Protein AF-A0A961VV14-F1 (afdb_monomer_lite)

Foldseek 3Di:
DPPDDLQPQQVVQFDDDPVLSPDPDPVSLVVSLVRLVVSLVVLVVCVVVVNPPRDPVSNVSSVVNNVVSVVVVD

Secondary structure (DSSP, 8-state):
-----HHHHHHHHS---HHHHH---HHHHHHHHHHHHHHHHHHHHHHHTT-TT--HHHHHHHHHHHHHHHHHT-

Radius of gyration: 12.45 Å; chains: 1; bounding box: 29×25×29 Å

pLDDT: mean 92.06, std 9.42, range [48.56, 98.25]

Sequence (74 aa):
MADYDRRRHLARLIPVTPALIDDPGTESQREIIAKLRRALRAEANRGRSGHWSYDLNRHIALKQAYDAEKRQTR

Structure (mmCIF, N/CA/C/O backbone):
data_AF-A0A961VV14-F1
#
_entry.id   AF-A0A961VV14-F1
#
loop_
_atom_site.group_PDB
_atom_site.id
_atom_site.type_symbol
_atom_site.label_atom_id
_atom_site.label_alt_id
_atom_site.label_comp_id
_atom_site.label_asym_id
_atom_site.label_entity_id
_atom_site.label_seq_id
_atom_site.pdbx_PDB_ins_code
_atom_site.Cartn_x
_atom_site.Cartn_y
_atom_site.Cartn_z
_atom_site.occupancy
_atom_site.B_iso_or_equiv
_atom_site.auth_seq_id
_atom_site.auth_comp_id
_atom_site.auth_asym_id
_atom_site.auth_atom_id
_atom_site.pdbx_PDB_model_num
ATOM 1 N N . MET A 1 1 ? -8.243 11.525 -10.118 1.00 48.56 1 MET A N 1
ATOM 2 C CA . MET A 1 1 ? -7.816 11.174 -8.748 1.00 48.56 1 MET A CA 1
ATOM 3 C C . MET A 1 1 ? -8.277 9.744 -8.537 1.00 48.56 1 MET A C 1
ATOM 5 O O . MET A 1 1 ? -9.478 9.534 -8.548 1.00 48.56 1 MET A O 1
ATOM 9 N N . ALA A 1 2 ? -7.372 8.759 -8.564 1.00 59.12 2 ALA A N 1
ATOM 10 C CA . ALA A 1 2 ? -7.773 7.360 -8.396 1.00 59.12 2 ALA A CA 1
ATOM 11 C C . ALA A 1 2 ? -8.433 7.216 -7.020 1.00 59.12 2 ALA A C 1
ATOM 13 O O . ALA A 1 2 ? -7.854 7.656 -6.025 1.00 59.12 2 ALA A O 1
ATOM 14 N N . ASP A 1 3 ? -9.655 6.695 -6.997 1.00 76.06 3 ASP A N 1
ATOM 15 C CA . ASP A 1 3 ? -10.470 6.594 -5.792 1.00 76.06 3 ASP A CA 1
ATOM 16 C C . ASP A 1 3 ? -9.888 5.495 -4.894 1.00 76.06 3 ASP A C 1
ATOM 18 O O . ASP A 1 3 ? -10.152 4.304 -5.064 1.00 76.06 3 ASP A O 1
ATOM 22 N N . TYR A 1 4 ? -8.948 5.87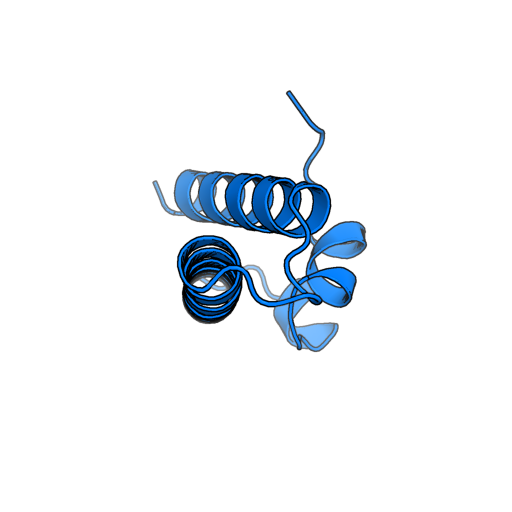6 -4.026 1.00 86.25 4 TYR A N 1
ATOM 23 C CA . TYR A 1 4 ? -8.287 4.951 -3.116 1.00 86.25 4 TYR A CA 1
ATOM 24 C C . TYR A 1 4 ? -9.280 4.487 -2.049 1.00 86.25 4 TYR A C 1
ATOM 26 O O . TYR A 1 4 ? -9.512 5.160 -1.050 1.00 86.25 4 TYR A O 1
ATOM 34 N N . ASP A 1 5 ? -9.820 3.290 -2.250 1.00 90.25 5 ASP A N 1
ATOM 35 C CA . ASP A 1 5 ? -10.551 2.548 -1.228 1.00 90.25 5 ASP A CA 1
ATOM 36 C C . ASP A 1 5 ? -9.582 1.677 -0.406 1.00 90.25 5 ASP A C 1
ATOM 38 O O . ASP A 1 5 ? -8.972 0.727 -0.914 1.00 90.25 5 ASP A O 1
ATOM 42 N N . ARG A 1 6 ? -9.451 2.007 0.883 1.00 90.00 6 ARG A N 1
ATOM 43 C CA . ARG A 1 6 ? -8.581 1.322 1.851 1.00 90.00 6 ARG A CA 1
ATOM 44 C C . ARG A 1 6 ? -8.888 -0.176 1.958 1.00 90.00 6 ARG A C 1
ATOM 46 O O . ARG A 1 6 ? -7.963 -0.988 1.949 1.00 90.00 6 ARG A O 1
ATOM 53 N N . ARG A 1 7 ? -10.170 -0.556 2.005 1.00 90.69 7 ARG A N 1
ATOM 54 C CA . ARG A 1 7 ? -10.615 -1.954 2.140 1.00 90.69 7 ARG A CA 1
ATOM 55 C C . ARG A 1 7 ? -10.341 -2.763 0.881 1.00 90.69 7 ARG A C 1
ATOM 57 O O . ARG A 1 7 ? -9.888 -3.901 0.968 1.00 90.69 7 ARG A O 1
ATOM 64 N N . ARG A 1 8 ? -10.585 -2.182 -0.294 1.00 90.19 8 ARG A N 1
ATOM 65 C CA . ARG A 1 8 ? -10.432 -2.883 -1.580 1.00 90.19 8 ARG A CA 1
ATOM 66 C C . ARG A 1 8 ? -8.977 -3.018 -2.012 1.00 90.19 8 ARG A C 1
ATOM 68 O O . ARG A 1 8 ? -8.610 -4.023 -2.623 1.00 90.19 8 ARG A O 1
ATOM 75 N N . HIS A 1 9 ? -8.155 -2.008 -1.735 1.00 93.44 9 HIS A N 1
ATOM 76 C CA . HIS A 1 9 ? -6.818 -1.926 -2.318 1.00 93.44 9 HIS A CA 1
ATOM 77 C C . HIS A 1 9 ? -5.713 -2.469 -1.412 1.00 93.44 9 HIS A C 1
ATOM 79 O O . HIS A 1 9 ? -4.810 -3.136 -1.921 1.00 93.44 9 HIS A O 1
ATOM 85 N N . LEU A 1 10 ? -5.760 -2.244 -0.091 1.00 93.56 10 LEU A N 1
ATOM 86 C CA . LEU A 1 10 ? -4.618 -2.566 0.778 1.00 93.56 10 LEU A CA 1
ATOM 87 C C . LEU A 1 10 ? -4.249 -4.049 0.768 1.00 93.56 10 LEU A C 1
ATOM 89 O O . LEU A 1 10 ? -3.070 -4.367 0.619 1.00 93.56 10 LEU A O 1
ATOM 93 N N . ALA A 1 11 ? -5.237 -4.944 0.841 1.00 93.69 11 ALA A N 1
ATOM 94 C CA . ALA A 1 11 ? -5.004 -6.389 0.886 1.00 93.69 11 ALA A CA 1
ATOM 95 C C . ALA A 1 11 ? -4.290 -6.937 -0.369 1.00 93.69 11 ALA A C 1
ATOM 97 O O . ALA A 1 11 ? -3.633 -7.972 -0.305 1.00 93.69 11 ALA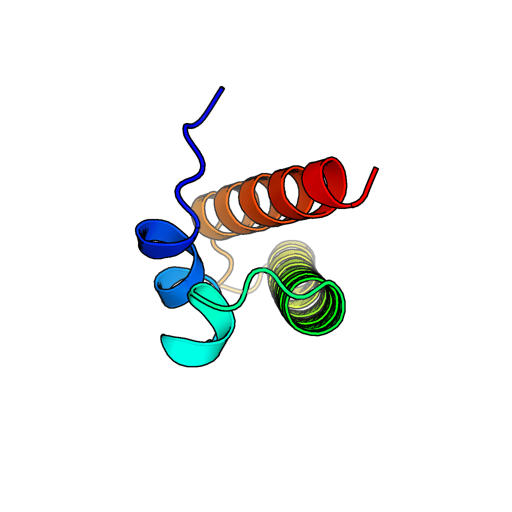 A O 1
ATOM 98 N N . ARG A 1 12 ? -4.377 -6.237 -1.513 1.00 93.19 12 ARG A N 1
ATOM 99 C CA . ARG A 1 12 ? -3.682 -6.610 -2.763 1.00 93.19 12 ARG A CA 1
ATOM 100 C C . ARG A 1 12 ? -2.259 -6.044 -2.836 1.00 93.19 12 ARG A C 1
ATOM 102 O O . ARG A 1 12 ? -1.426 -6.526 -3.605 1.00 93.19 12 ARG A O 1
ATOM 109 N N . LEU A 1 13 ? -1.970 -5.003 -2.058 1.00 94.81 13 LEU A N 1
ATOM 110 C CA . LEU A 1 13 ? -0.703 -4.275 -2.103 1.00 94.81 13 LEU A CA 1
ATOM 111 C C . LEU A 1 13 ? 0.261 -4.723 -1.007 1.00 94.81 13 LEU A C 1
ATOM 113 O O . LEU A 1 13 ? 1.458 -4.867 -1.275 1.00 94.81 13 LEU A O 1
ATOM 117 N N . ILE A 1 14 ? -0.245 -4.967 0.201 1.00 96.06 14 ILE A N 1
ATOM 118 C CA . ILE A 1 14 ? 0.554 -5.314 1.377 1.00 96.06 14 ILE A CA 1
ATOM 119 C C . ILE A 1 14 ? -0.138 -6.373 2.248 1.00 96.06 14 ILE A C 1
ATOM 121 O O . ILE A 1 14 ? -1.363 -6.467 2.239 1.00 96.06 14 ILE A O 1
ATOM 125 N N . PRO A 1 15 ? 0.622 -7.140 3.054 1.00 93.56 15 PRO A N 1
ATOM 126 C CA . PRO A 1 15 ? 0.040 -8.042 4.041 1.00 93.56 15 PRO A CA 1
ATOM 127 C C . PRO A 1 15 ? -0.606 -7.243 5.180 1.00 93.56 15 PRO A C 1
ATOM 129 O O . PRO A 1 15 ? 0.084 -6.617 5.992 1.00 93.56 15 PRO A O 1
ATOM 132 N N . VAL A 1 16 ? -1.932 -7.266 5.240 1.00 94.56 16 VAL A N 1
ATOM 133 C CA . VAL A 1 16 ? -2.747 -6.621 6.277 1.00 94.56 16 VAL A CA 1
ATOM 134 C C . VAL A 1 16 ? -3.909 -7.532 6.652 1.00 94.56 16 VAL A C 1
ATOM 136 O O . VAL A 1 16 ? -4.382 -8.313 5.828 1.00 94.56 16 VAL A O 1
ATOM 139 N N . THR A 1 17 ? -4.361 -7.442 7.899 1.00 94.06 17 THR A N 1
ATOM 140 C CA . THR A 1 17 ? -5.565 -8.136 8.364 1.00 94.06 17 THR A CA 1
ATOM 141 C C . THR A 1 17 ? -6.786 -7.226 8.203 1.00 94.06 17 THR A C 1
ATOM 143 O O . THR A 1 17 ? -6.630 -6.003 8.235 1.00 94.06 17 THR A O 1
ATOM 146 N N . PRO A 1 18 ? -8.007 -7.778 8.074 1.00 92.69 18 PRO A N 1
ATOM 147 C CA . PRO A 1 18 ? -9.229 -6.971 8.070 1.00 92.69 18 PRO A CA 1
ATOM 148 C C . PRO A 1 18 ? -9.349 -6.069 9.306 1.00 92.69 18 PRO A C 1
ATOM 150 O O . PRO A 1 18 ? -9.655 -4.893 9.170 1.00 92.69 18 PRO A O 1
ATOM 153 N N . ALA A 1 19 ? -8.982 -6.579 10.489 1.00 92.50 19 ALA A N 1
ATOM 154 C CA . 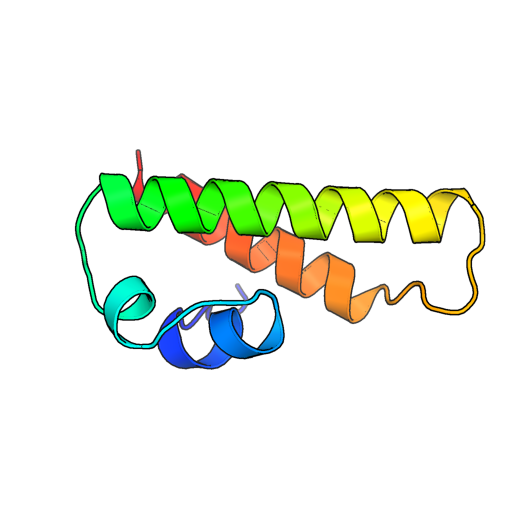ALA A 1 19 ? -8.987 -5.802 11.729 1.00 92.50 19 ALA A CA 1
ATOM 155 C C . ALA A 1 19 ? -8.109 -4.540 11.645 1.00 92.50 19 ALA A C 1
ATOM 157 O O . ALA A 1 19 ? -8.538 -3.467 12.048 1.00 92.50 19 ALA A O 1
ATOM 158 N N . LEU A 1 20 ? -6.910 -4.649 11.062 1.00 93.69 20 LEU A N 1
ATOM 159 C CA . LEU A 1 20 ? -6.012 -3.506 10.872 1.00 93.69 20 LEU A CA 1
ATOM 160 C C . LEU A 1 20 ? -6.551 -2.503 9.838 1.00 93.69 20 LEU A C 1
ATOM 162 O O . LEU A 1 20 ? -6.352 -1.297 9.960 1.00 93.69 20 LEU A O 1
ATOM 166 N N . ILE A 1 21 ? -7.215 -2.999 8.790 1.00 92.25 21 ILE A N 1
ATOM 167 C CA . ILE A 1 21 ? -7.838 -2.154 7.764 1.00 92.25 21 ILE A CA 1
ATOM 168 C C . ILE A 1 21 ? -8.979 -1.333 8.372 1.00 92.25 21 ILE A C 1
ATOM 170 O O . ILE A 1 21 ? -9.090 -0.146 8.060 1.00 92.25 21 ILE A O 1
ATOM 174 N N . ASP A 1 22 ? -9.802 -1.971 9.204 1.00 92.12 22 ASP A N 1
ATOM 175 C CA . ASP A 1 22 ? -11.018 -1.401 9.782 1.00 92.12 22 ASP A CA 1
ATOM 176 C C . ASP A 1 22 ? -10.765 -0.507 10.998 1.00 92.12 22 ASP A C 1
ATOM 178 O O . ASP A 1 22 ? -11.638 0.284 11.350 1.00 92.12 22 ASP A O 1
ATOM 182 N N . ASP A 1 23 ? -9.586 -0.594 11.613 1.00 91.25 23 ASP A N 1
ATOM 183 C CA . ASP A 1 23 ? -9.213 0.253 12.740 1.00 91.25 23 ASP A CA 1
ATOM 184 C C . ASP A 1 23 ? -8.897 1.698 12.284 1.00 91.25 23 ASP A C 1
ATOM 186 O O . ASP A 1 23 ? -7.933 1.917 11.531 1.00 91.25 23 ASP A O 1
ATOM 190 N N . PRO A 1 24 ? -9.671 2.707 12.741 1.00 85.88 24 PRO A N 1
ATOM 191 C CA . PRO A 1 24 ? -9.409 4.117 12.454 1.00 85.88 24 PRO A CA 1
ATOM 192 C C . PRO A 1 24 ? -8.269 4.711 13.304 1.00 85.88 24 PRO A C 1
ATOM 194 O O . PRO A 1 24 ? -7.949 5.892 13.162 1.00 85.88 24 PRO A O 1
ATOM 197 N N . GLY A 1 25 ? -7.664 3.931 14.202 1.00 90.62 25 GLY A N 1
ATOM 198 C CA . GLY A 1 25 ? -6.604 4.364 15.100 1.00 90.62 25 GLY A CA 1
ATOM 199 C C . GLY A 1 25 ? -5.363 4.905 14.384 1.00 90.62 25 GLY A C 1
ATOM 200 O O . GLY A 1 25 ? -4.911 4.400 13.351 1.00 90.62 25 GLY A O 1
ATOM 201 N N . THR A 1 26 ? -4.750 5.925 14.990 1.00 89.50 26 THR A N 1
ATOM 20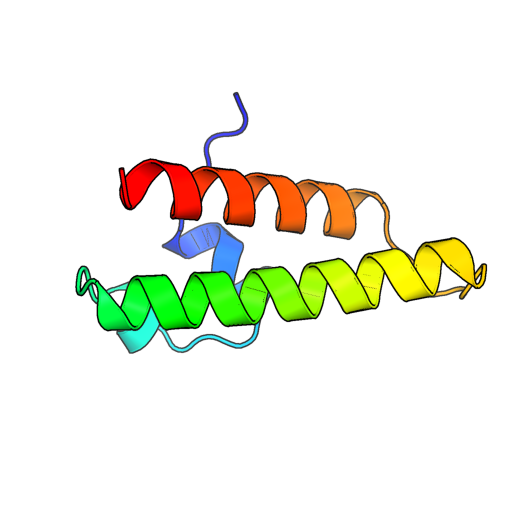2 C CA . THR A 1 26 ? -3.510 6.533 14.475 1.00 89.50 26 THR A CA 1
ATOM 203 C C . THR A 1 26 ? -2.341 5.546 14.450 1.00 89.50 26 THR A C 1
ATOM 205 O O . THR A 1 26 ? -1.468 5.649 13.588 1.00 89.50 26 THR A O 1
ATOM 208 N N . GLU A 1 27 ? -2.320 4.567 15.355 1.00 92.38 27 GLU A N 1
ATOM 209 C CA . GLU A 1 27 ? -1.314 3.504 15.386 1.00 92.38 27 GLU A CA 1
ATOM 210 C C . GLU A 1 27 ? -1.472 2.535 14.207 1.00 92.38 27 GLU A C 1
ATOM 212 O O . GLU A 1 27 ? -0.513 2.316 13.464 1.00 92.38 27 GLU A O 1
ATOM 217 N N . SER A 1 28 ? -2.695 2.074 13.943 1.00 92.88 28 SER A N 1
ATOM 218 C CA . SER A 1 28 ? -3.028 1.236 12.786 1.00 92.88 28 SER A CA 1
ATOM 219 C C . SER A 1 28 ? -2.710 1.919 11.457 1.00 92.88 28 SER A C 1
ATOM 221 O O . SER A 1 28 ? -2.109 1.322 10.559 1.00 92.88 28 SER A O 1
ATOM 223 N N . GLN A 1 29 ? -2.999 3.218 11.341 1.00 93.69 29 GLN A N 1
ATOM 224 C CA . GLN A 1 29 ? -2.579 3.997 10.178 1.00 93.69 29 GLN A CA 1
ATOM 225 C C . GLN A 1 29 ? -1.048 4.070 10.042 1.00 93.69 29 GLN A C 1
ATOM 227 O O . GLN A 1 29 ? -0.519 3.875 8.944 1.00 93.69 29 GLN A O 1
ATOM 232 N N . ARG A 1 30 ? -0.309 4.311 11.135 1.00 95.00 30 ARG A N 1
ATOM 233 C CA . ARG A 1 30 ? 1.167 4.321 11.114 1.00 95.00 30 ARG A CA 1
ATOM 234 C C . ARG A 1 30 ? 1.733 2.970 10.686 1.00 95.00 30 ARG A C 1
ATOM 236 O O . ARG A 1 30 ? 2.681 2.944 9.895 1.00 95.00 30 ARG A O 1
ATOM 243 N N . GLU A 1 31 ? 1.150 1.869 11.154 1.00 95.81 31 GLU A N 1
ATOM 244 C CA . GLU A 1 31 ? 1.538 0.519 10.743 1.00 95.81 31 GLU A CA 1
ATOM 245 C C . GLU A 1 31 ? 1.338 0.322 9.231 1.00 95.81 31 GLU A C 1
ATOM 247 O O . GLU A 1 31 ? 2.261 -0.106 8.529 1.00 95.81 31 GLU A O 1
ATOM 252 N N . ILE A 1 32 ? 0.172 0.698 8.700 1.00 96.00 32 ILE A N 1
ATOM 253 C CA . ILE A 1 32 ? -0.130 0.604 7.264 1.00 96.00 32 ILE A CA 1
ATOM 254 C C . ILE A 1 32 ? 0.849 1.447 6.441 1.00 96.00 32 ILE A C 1
ATOM 256 O O . ILE A 1 32 ? 1.434 0.945 5.478 1.00 96.00 32 ILE A O 1
ATOM 260 N N . ILE A 1 33 ? 1.103 2.697 6.841 1.00 96.50 33 ILE A N 1
ATOM 261 C CA . ILE A 1 33 ? 2.070 3.585 6.177 1.00 96.50 33 ILE A CA 1
ATOM 262 C C . ILE A 1 33 ? 3.470 2.955 6.176 1.00 96.50 33 ILE A C 1
ATOM 264 O O . ILE A 1 33 ? 4.168 2.989 5.155 1.00 96.50 33 ILE A O 1
ATOM 268 N N . ALA A 1 34 ? 3.896 2.353 7.290 1.00 96.94 34 ALA A N 1
ATOM 269 C CA . ALA A 1 34 ? 5.192 1.689 7.387 1.00 96.94 34 ALA A CA 1
ATOM 270 C C . ALA A 1 34 ? 5.296 0.488 6.429 1.00 96.94 34 ALA A C 1
ATOM 272 O O . ALA A 1 34 ? 6.310 0.347 5.730 1.00 96.94 34 ALA A O 1
ATOM 273 N N . LYS A 1 35 ? 4.241 -0.333 6.337 1.00 97.69 35 LYS A N 1
ATOM 274 C CA . LYS A 1 35 ? 4.160 -1.467 5.402 1.00 97.69 35 LYS A CA 1
ATOM 275 C C . LYS A 1 35 ? 4.171 -1.011 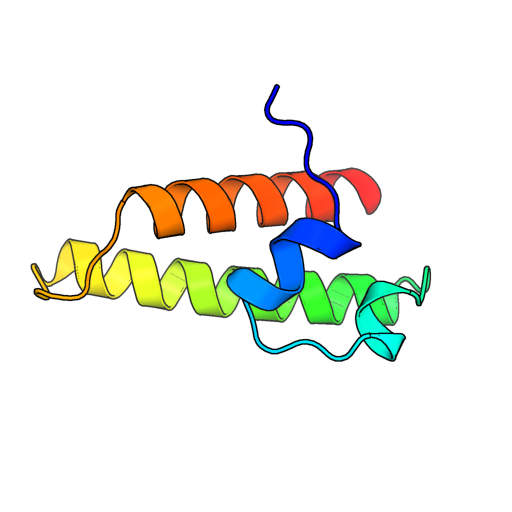3.944 1.00 97.69 35 LYS A C 1
ATOM 277 O O . LYS A 1 35 ? 4.967 -1.534 3.160 1.00 97.69 35 LYS A O 1
ATOM 282 N N . LEU A 1 36 ? 3.375 0.002 3.594 1.00 97.62 36 LEU A N 1
ATOM 283 C CA . LEU A 1 36 ? 3.352 0.599 2.252 1.00 97.62 36 LEU A CA 1
ATOM 284 C C . LEU A 1 36 ? 4.730 1.136 1.860 1.00 97.62 36 LEU A C 1
ATOM 286 O O . LEU A 1 36 ? 5.232 0.827 0.781 1.00 97.62 36 LEU A O 1
ATOM 290 N N . ARG A 1 37 ? 5.399 1.864 2.763 1.00 97.81 37 ARG A N 1
ATOM 291 C CA . ARG A 1 37 ? 6.751 2.388 2.524 1.00 97.81 37 ARG A CA 1
ATOM 292 C C . ARG A 1 37 ? 7.762 1.271 2.268 1.00 97.81 37 ARG A C 1
ATOM 294 O O . ARG A 1 37 ? 8.616 1.410 1.392 1.00 97.81 37 ARG A O 1
ATOM 301 N N . ARG A 1 38 ? 7.693 0.172 3.027 1.00 98.25 38 ARG A N 1
ATOM 302 C CA . ARG A 1 38 ? 8.575 -0.990 2.841 1.00 98.25 38 ARG A CA 1
ATOM 303 C C . ARG A 1 38 ? 8.333 -1.658 1.487 1.00 98.25 38 ARG A C 1
ATOM 305 O O . ARG A 1 38 ? 9.299 -1.918 0.773 1.00 98.25 38 ARG A O 1
ATOM 312 N N . ALA A 1 39 ? 7.074 -1.893 1.126 1.00 97.88 39 ALA A N 1
ATOM 313 C CA . ALA A 1 39 ? 6.713 -2.495 -0.153 1.00 97.88 39 ALA A CA 1
ATOM 314 C C . ALA A 1 39 ? 7.128 -1.614 -1.341 1.00 97.88 39 ALA A C 1
ATOM 316 O O . ALA A 1 39 ? 7.736 -2.116 -2.282 1.00 97.88 39 ALA A O 1
ATOM 317 N N . LEU A 1 40 ? 6.900 -0.299 -1.259 1.00 97.62 40 LEU A N 1
ATOM 318 C CA . LEU A 1 40 ? 7.301 0.658 -2.293 1.00 97.62 40 LEU A CA 1
ATOM 319 C C . LEU A 1 40 ? 8.822 0.680 -2.496 1.00 97.62 40 LEU A C 1
ATOM 321 O O . LEU A 1 40 ? 9.290 0.692 -3.630 1.00 97.62 40 LEU A O 1
ATOM 325 N N . ARG A 1 41 ? 9.610 0.629 -1.412 1.00 97.94 41 ARG A N 1
ATOM 326 C CA . ARG A 1 41 ? 11.077 0.523 -1.510 1.00 97.94 41 ARG A CA 1
ATOM 327 C C . ARG A 1 41 ? 11.520 -0.778 -2.168 1.00 97.94 41 ARG A C 1
ATOM 329 O O . ARG A 1 41 ? 12.426 -0.749 -2.992 1.00 97.94 41 ARG A O 1
ATOM 336 N N . ALA A 1 42 ? 10.898 -1.901 -1.813 1.00 97.56 42 ALA A N 1
ATOM 337 C CA . ALA A 1 42 ? 11.210 -3.184 -2.433 1.00 97.56 42 ALA A CA 1
ATOM 338 C C . ALA A 1 42 ? 10.914 -3.156 -3.943 1.00 97.56 42 ALA A C 1
ATOM 340 O O . ALA A 1 42 ? 11.752 -3.580 -4.732 1.00 97.56 42 ALA A O 1
ATOM 341 N N .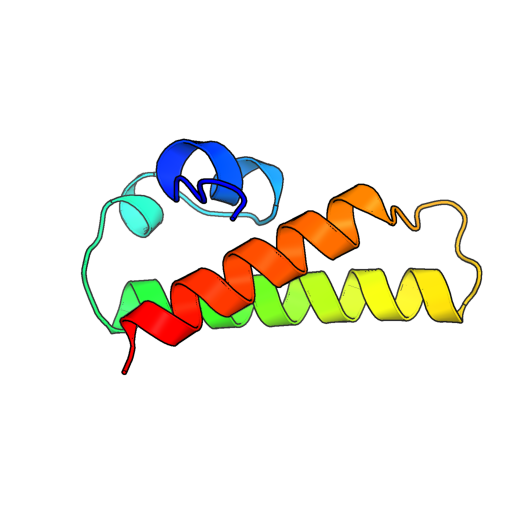 GLU A 1 43 ? 9.771 -2.595 -4.342 1.00 98.00 43 GLU A N 1
ATOM 342 C CA . GLU A 1 43 ? 9.390 -2.443 -5.751 1.00 98.00 43 GLU A CA 1
ATOM 343 C C . GLU A 1 43 ? 10.336 -1.499 -6.510 1.00 98.00 43 GLU A C 1
ATOM 345 O O . GLU A 1 43 ? 10.816 -1.823 -7.593 1.00 98.00 43 GLU A O 1
ATOM 350 N N . ALA A 1 44 ? 10.692 -0.360 -5.909 1.00 97.00 44 ALA A N 1
ATOM 351 C CA . ALA A 1 44 ? 11.657 0.572 -6.486 1.00 97.00 44 ALA A CA 1
ATOM 352 C C . ALA A 1 44 ? 13.048 -0.060 -6.660 1.00 97.00 44 ALA A C 1
ATOM 354 O O . ALA A 1 44 ? 13.706 0.177 -7.672 1.00 97.00 44 ALA A O 1
ATOM 355 N N . ASN A 1 45 ? 13.495 -0.877 -5.702 1.00 98.00 45 ASN A N 1
ATOM 356 C CA . ASN A 1 45 ? 14.769 -1.587 -5.803 1.00 98.00 45 ASN A CA 1
ATOM 357 C C . ASN A 1 45 ? 14.758 -2.610 -6.945 1.00 98.00 45 ASN A C 1
ATOM 359 O O . ASN A 1 45 ? 15.729 -2.665 -7.693 1.00 98.00 45 ASN A O 1
ATOM 363 N N . ARG A 1 46 ? 13.656 -3.352 -7.126 1.00 97.38 46 ARG A N 1
ATOM 364 C CA . ARG A 1 46 ? 13.483 -4.266 -8.268 1.00 97.38 46 ARG A CA 1
ATOM 365 C C . ARG A 1 46 ? 13.567 -3.534 -9.601 1.00 97.38 46 ARG A C 1
ATOM 367 O O . ARG A 1 46 ? 14.291 -3.981 -10.483 1.00 97.38 46 ARG A O 1
ATOM 374 N N . GLY A 1 47 ? 12.882 -2.396 -9.724 1.00 96.62 47 GLY A N 1
ATOM 375 C CA . GLY A 1 47 ? 12.940 -1.575 -10.935 1.00 96.62 47 GLY A CA 1
ATOM 376 C C . GLY A 1 47 ? 14.354 -1.073 -11.231 1.00 96.62 47 GLY A C 1
ATOM 377 O O . GLY A 1 47 ? 14.819 -1.161 -12.362 1.00 96.62 47 GLY A O 1
ATOM 378 N N . ARG A 1 48 ? 15.082 -0.622 -10.201 1.00 96.62 48 ARG A N 1
ATOM 379 C CA . ARG A 1 48 ? 16.475 -0.158 -10.335 1.00 96.62 48 ARG A CA 1
ATOM 380 C C . ARG A 1 48 ? 17.453 -1.262 -10.722 1.00 96.62 48 ARG A C 1
ATOM 382 O O . ARG A 1 48 ? 18.405 -0.981 -11.436 1.00 96.62 48 ARG A O 1
ATOM 389 N N . SER A 1 49 ? 17.242 -2.490 -10.253 1.00 96.12 49 SER A N 1
ATOM 390 C CA . SER A 1 49 ? 18.104 -3.624 -10.594 1.00 96.12 49 SER A CA 1
ATOM 391 C C . SER A 1 49 ? 17.698 -4.327 -11.893 1.00 96.12 49 SER A C 1
ATOM 393 O O . SER A 1 49 ? 18.274 -5.365 -12.203 1.00 96.12 49 SER A O 1
ATOM 395 N N . GLY A 1 50 ? 16.675 -3.838 -12.609 1.00 95.25 50 GLY A N 1
ATOM 396 C CA . GLY A 1 50 ? 16.128 -4.513 -13.791 1.00 95.25 50 GLY A CA 1
ATOM 397 C C . GLY A 1 50 ? 15.540 -5.893 -13.479 1.00 95.25 50 GLY A C 1
ATOM 398 O O . GLY A 1 50 ? 15.544 -6.777 -14.331 1.00 95.25 50 GLY A O 1
ATOM 399 N N . HIS A 1 51 ? 15.084 -6.114 -12.242 1.00 95.75 51 HIS A N 1
ATOM 400 C CA . HIS A 1 51 ? 14.559 -7.408 -11.827 1.00 95.75 51 HIS A CA 1
ATOM 401 C C . HIS A 1 51 ? 13.271 -7.722 -12.593 1.00 95.75 51 HIS A C 1
ATOM 403 O O . HIS A 1 51 ? 12.359 -6.899 -12.642 1.00 95.75 51 HIS A O 1
ATOM 409 N N . TRP A 1 52 ? 13.165 -8.940 -13.126 1.00 94.94 52 TRP A N 1
ATOM 410 C CA . TRP A 1 52 ? 12.044 -9.388 -13.963 1.00 94.94 52 TRP A CA 1
ATOM 411 C C . TRP A 1 52 ? 10.671 -9.245 -13.292 1.00 94.94 52 TRP A C 1
ATOM 413 O O . TRP A 1 52 ? 9.665 -9.057 -13.964 1.00 94.94 52 TRP A O 1
ATOM 423 N N . SER A 1 53 ? 10.623 -9.328 -11.961 1.00 95.06 53 SER A N 1
ATOM 424 C CA . SER A 1 53 ? 9.383 -9.206 -11.188 1.00 95.06 53 SER A CA 1
ATOM 425 C C . SER A 1 53 ? 9.007 -7.757 -10.842 1.00 95.06 53 SER A C 1
ATOM 427 O O . SER A 1 53 ? 8.182 -7.554 -9.952 1.00 95.06 53 SER A O 1
ATOM 429 N N . TYR A 1 54 ? 9.688 -6.763 -11.415 1.00 97.00 54 TYR A N 1
ATOM 430 C CA . TYR A 1 54 ? 9.302 -5.366 -11.264 1.00 97.00 54 TYR A CA 1
ATOM 431 C C . TYR A 1 54 ? 7.965 -5.116 -11.961 1.00 97.00 54 TYR A C 1
ATOM 433 O O . TYR A 1 54 ? 7.802 -5.438 -13.136 1.00 97.00 54 TYR A O 1
ATOM 441 N N . ASP A 1 55 ? 7.032 -4.493 -11.249 1.00 96.31 55 ASP A N 1
ATOM 442 C CA . ASP A 1 55 ? 5.726 -4.135 -11.794 1.00 96.31 55 ASP A CA 1
ATOM 443 C C . ASP A 1 55 ? 5.454 -2.635 -11.588 1.00 96.31 55 ASP A C 1
ATOM 445 O O . ASP A 1 55 ? 5.282 -2.145 -10.465 1.00 96.31 55 ASP A O 1
ATOM 449 N N . LEU A 1 56 ? 5.396 -1.893 -12.701 1.00 95.56 56 LEU A N 1
ATOM 450 C CA . LEU A 1 56 ? 5.114 -0.456 -12.709 1.00 95.56 56 LEU A CA 1
ATOM 451 C C . LEU A 1 56 ? 3.702 -0.139 -12.194 1.00 95.56 56 LEU A C 1
ATOM 453 O O . LEU A 1 56 ? 3.526 0.832 -11.457 1.00 95.56 56 LEU A O 1
ATOM 457 N N . ASN A 1 57 ? 2.701 -0.952 -12.533 1.00 95.25 57 ASN A N 1
ATOM 458 C CA . ASN A 1 57 ? 1.328 -0.748 -12.070 1.00 95.25 57 ASN A CA 1
ATOM 459 C C . ASN A 1 57 ? 1.243 -0.959 -10.559 1.00 95.25 57 ASN A C 1
ATOM 461 O O . ASN A 1 57 ? 0.642 -0.154 -9.842 1.00 95.25 57 ASN A O 1
ATOM 465 N N . ARG A 1 58 ? 1.922 -1.994 -10.056 1.00 95.81 58 ARG A N 1
ATOM 466 C CA . ARG A 1 58 ? 2.064 -2.231 -8.619 1.00 95.81 58 ARG A CA 1
ATOM 467 C C . ARG A 1 58 ? 2.783 -1.075 -7.926 1.00 95.81 58 ARG A C 1
ATOM 469 O O . ARG A 1 58 ? 2.347 -0.653 -6.855 1.00 95.81 58 ARG A O 1
ATOM 476 N N . HIS A 1 59 ? 3.841 -0.532 -8.528 1.00 97.12 59 HIS A N 1
ATOM 477 C CA . HIS A 1 59 ? 4.546 0.638 -8.003 1.00 97.12 59 HIS A CA 1
ATOM 478 C C . HIS A 1 59 ? 3.607 1.848 -7.891 1.00 97.12 59 HIS A C 1
ATOM 480 O O . HIS A 1 59 ? 3.531 2.474 -6.830 1.00 97.12 59 HIS A O 1
ATOM 486 N N . ILE A 1 60 ? 2.871 2.169 -8.959 1.00 95.81 60 ILE A N 1
ATOM 487 C CA . ILE A 1 60 ? 1.923 3.291 -8.989 1.00 95.81 60 ILE A CA 1
ATOM 488 C C . ILE A 1 60 ? 0.844 3.108 -7.915 1.00 95.81 60 ILE A C 1
ATOM 490 O O . ILE A 1 60 ? 0.587 4.040 -7.153 1.00 95.81 60 ILE A O 1
ATOM 494 N N . ALA A 1 61 ? 0.266 1.912 -7.795 1.00 95.44 61 ALA A N 1
ATOM 495 C CA . ALA A 1 61 ? -0.757 1.622 -6.794 1.00 95.44 61 ALA A CA 1
ATOM 496 C C . ALA A 1 61 ? -0.224 1.751 -5.353 1.00 95.44 61 ALA A C 1
ATOM 498 O O . ALA A 1 61 ? -0.868 2.375 -4.509 1.00 95.44 61 ALA A O 1
ATOM 499 N N . LEU A 1 62 ? 0.987 1.244 -5.077 1.00 96.75 62 LEU A N 1
ATOM 500 C CA . LEU A 1 62 ? 1.663 1.418 -3.784 1.00 96.75 62 LEU A CA 1
ATOM 501 C C . LEU A 1 62 ? 1.891 2.898 -3.452 1.00 96.75 62 LEU A C 1
ATOM 503 O O . LEU A 1 62 ? 1.673 3.318 -2.315 1.00 96.75 62 LEU A O 1
ATOM 507 N N . LYS A 1 63 ? 2.314 3.693 -4.441 1.00 96.31 63 LYS A N 1
ATOM 508 C CA . LYS A 1 63 ? 2.542 5.132 -4.284 1.00 96.31 63 LYS A CA 1
ATOM 509 C C . LYS A 1 63 ? 1.237 5.877 -3.994 1.00 96.31 63 LYS A C 1
ATOM 511 O O . LYS A 1 63 ? 1.195 6.669 -3.058 1.00 96.31 63 LYS A O 1
ATOM 516 N N . GLN A 1 64 ? 0.176 5.600 -4.753 1.00 95.19 64 GLN A N 1
ATOM 517 C CA . GLN A 1 64 ? -1.139 6.219 -4.564 1.00 95.19 64 GLN A CA 1
ATOM 518 C C . GLN A 1 64 ? -1.720 5.915 -3.178 1.00 95.19 64 GLN A C 1
ATOM 520 O O . GLN A 1 64 ? -2.159 6.843 -2.498 1.00 95.19 64 GLN A O 1
ATOM 525 N N . ALA A 1 65 ? -1.663 4.653 -2.736 1.00 95.62 65 ALA A N 1
ATOM 526 C CA . ALA A 1 65 ? -2.116 4.252 -1.405 1.00 95.62 65 ALA A CA 1
ATOM 527 C C . ALA A 1 65 ? -1.302 4.939 -0.295 1.00 95.62 65 ALA A C 1
ATOM 529 O O . ALA A 1 65 ? -1.872 5.488 0.642 1.00 95.62 65 ALA A O 1
ATOM 530 N N . TYR A 1 66 ? 0.030 4.979 -0.422 1.00 96.25 66 TYR A N 1
ATOM 531 C CA . TYR A 1 66 ? 0.902 5.642 0.554 1.00 96.25 66 TYR A CA 1
ATOM 532 C C . TYR A 1 66 ? 0.620 7.143 0.667 1.00 96.25 66 TYR A C 1
ATOM 534 O O . TYR A 1 66 ? 0.512 7.675 1.773 1.00 96.25 66 TYR A O 1
ATOM 542 N N . ASP A 1 67 ? 0.482 7.827 -0.470 1.00 95.12 67 ASP A N 1
ATOM 543 C CA . ASP A 1 67 ? 0.199 9.260 -0.497 1.00 95.12 67 ASP A CA 1
ATOM 544 C C . ASP A 1 67 ? -1.205 9.561 0.066 1.00 95.12 67 ASP A C 1
ATOM 546 O O . ASP A 1 67 ? -1.390 10.584 0.724 1.00 95.12 67 ASP A O 1
ATOM 550 N N . ALA A 1 68 ? -2.186 8.675 -0.150 1.00 93.69 68 ALA A N 1
ATOM 551 C CA . ALA A 1 68 ? -3.528 8.804 0.416 1.00 93.69 68 ALA A CA 1
ATOM 552 C C . ALA A 1 68 ? -3.550 8.606 1.939 1.00 93.69 68 ALA A C 1
ATOM 554 O O . ALA A 1 68 ? -4.088 9.457 2.644 1.00 93.69 68 ALA A O 1
ATOM 555 N N . GLU A 1 69 ? -2.904 7.554 2.448 1.00 93.38 69 GLU A N 1
ATOM 556 C CA . GLU A 1 69 ? -2.790 7.297 3.891 1.00 93.38 69 GLU A CA 1
ATOM 557 C C . GLU A 1 69 ? -2.050 8.426 4.618 1.00 93.38 69 GLU A C 1
ATOM 559 O O . GLU A 1 69 ? -2.472 8.873 5.679 1.00 93.38 69 GLU A O 1
ATOM 564 N N . LYS A 1 70 ? -0.993 8.983 4.015 1.00 92.31 70 LYS A N 1
ATOM 565 C CA . LYS A 1 70 ? -0.277 10.127 4.598 1.00 92.31 70 LYS A CA 1
ATOM 566 C C . LYS A 1 70 ? -1.085 11.420 4.649 1.00 92.31 70 LYS A C 1
ATOM 568 O O . LYS A 1 70 ? -0.815 12.247 5.518 1.00 92.31 70 LYS A O 1
ATOM 573 N N . ARG A 1 71 ? -2.005 11.643 3.704 1.00 90.06 71 ARG A N 1
ATOM 574 C CA . ARG A 1 71 ? -2.868 12.836 3.717 1.00 90.06 71 ARG A CA 1
ATOM 575 C C . ARG A 1 71 ? -3.869 12.801 4.868 1.00 90.06 71 ARG A C 1
ATOM 577 O O . ARG A 1 71 ? -4.198 13.858 5.376 1.00 90.06 71 ARG A O 1
ATOM 584 N N . GLN A 1 72 ? -4.302 11.614 5.285 1.00 79.81 72 GLN A N 1
ATOM 585 C CA . GLN A 1 72 ? -5.229 11.438 6.407 1.00 79.81 72 GLN A CA 1
ATOM 586 C C . GLN A 1 72 ? -4.580 11.702 7.778 1.00 79.81 72 GLN A C 1
ATOM 588 O O . GLN A 1 72 ? -5.288 11.943 8.744 1.00 79.81 72 GLN A O 1
ATOM 593 N N . THR A 1 73 ? -3.246 11.677 7.872 1.00 66.38 73 THR A N 1
ATOM 594 C CA . THR A 1 73 ? -2.499 11.985 9.108 1.00 66.38 73 THR A CA 1
ATOM 595 C C . THR A 1 73 ? -2.318 13.496 9.354 1.00 66.38 73 THR A C 1
ATOM 597 O O . THR A 1 73 ? -1.762 13.871 10.384 1.00 66.38 73 THR A O 1
ATOM 600 N N . ARG A 1 74 ? -2.699 14.364 8.403 1.00 52.34 74 ARG A N 1
ATOM 601 C CA . ARG A 1 74 ? -2.469 15.818 8.463 1.00 52.34 74 ARG A CA 1
ATOM 602 C C . ARG A 1 74 ? -3.660 16.602 8.985 1.00 52.34 74 ARG A C 1
ATOM 604 O O . ARG A 1 74 ? -4.798 16.204 8.671 1.00 52.34 74 ARG A O 1
#